Protein AF-A0A967P8Y3-F1 (afdb_monomer_lite)

Secondary structure (DSSP, 8-state):
----HHHHHHHHHHHHHHHHHTHHHHHHHHHTT--GGGEEEEEEETTEEEEEE---THHHHHHHHHHHHHHHHH--------PPPEEEEEEEEE--TT--TT--B-HHHHSS-B-HHHHHHHHHHHHHHHHHHHTTEEEEEEEE---GGG-

pLDDT: mean 82.55, std 10.37, range [47.59, 96.75]

Foldseek 3Di:
DDDPPVNVVVVVVVVVVVCVVCVVVVVVCVVVVHDSVQFPDWDDDPNDIDTDGHDDPVVVVVVVVVVVVVVVVVDDDDPDDDQAQAPDEDEAEAEDPPLQLCDFDDCVVVVDTDHNVNSVVVSVVVVVVVVVVCRSYHYPYYHYDDDPSVD

Radius of gyration: 37.19 Å; chains: 1; bounding box: 69×42×89 Å

Structure (mmCIF, N/CA/C/O backbone):
data_AF-A0A967P8Y3-F1
#
_entry.id   AF-A0A967P8Y3-F1
#
loop_
_atom_site.group_PDB
_atom_site.id
_atom_site.type_symbol
_atom_site.label_atom_id
_atom_site.label_alt_id
_atom_site.label_comp_id
_atom_site.label_asym_id
_atom_site.label_entity_id
_atom_site.label_seq_id
_atom_site.pdbx_PDB_ins_code
_atom_site.Cartn_x
_atom_site.Cartn_y
_atom_site.Cartn_z
_atom_site.occupancy
_atom_site.B_iso_or_equiv
_atom_site.auth_seq_id
_atom_site.auth_comp_id
_atom_site.auth_asym_id
_atom_site.auth_atom_id
_atom_site.pdbx_PDB_model_num
ATOM 1 N N . ALA A 1 1 ? 20.455 32.885 -49.030 1.00 47.59 1 ALA A N 1
ATOM 2 C CA . ALA A 1 1 ? 21.705 33.034 -49.801 1.00 47.59 1 ALA A CA 1
ATOM 3 C C . ALA A 1 1 ? 21.558 32.221 -51.079 1.00 47.59 1 ALA A C 1
ATOM 5 O O . ALA A 1 1 ? 21.309 31.028 -50.983 1.00 47.59 1 ALA A O 1
ATOM 6 N N . TYR A 1 2 ? 21.589 32.858 -52.250 1.00 54.66 2 TYR A N 1
ATOM 7 C CA . TYR A 1 2 ? 21.385 32.168 -53.525 1.00 54.66 2 TYR A CA 1
ATOM 8 C C . TYR A 1 2 ? 22.665 31.423 -53.912 1.00 54.66 2 TYR A C 1
ATOM 10 O O . TYR A 1 2 ? 23.667 32.046 -54.265 1.00 54.66 2 TYR A O 1
ATOM 18 N N . THR A 1 3 ? 22.645 30.095 -53.816 1.00 55.28 3 THR A N 1
ATOM 19 C CA . THR A 1 3 ? 23.695 29.221 -54.347 1.00 55.28 3 THR A CA 1
ATOM 20 C C . THR A 1 3 ? 23.781 29.469 -55.850 1.00 55.28 3 THR A C 1
ATOM 22 O O . THR A 1 3 ? 22.803 29.295 -56.576 1.00 55.28 3 THR A O 1
ATOM 25 N N . THR A 1 4 ? 24.923 29.955 -56.331 1.00 74.25 4 THR A N 1
ATOM 26 C CA . THR A 1 4 ? 25.078 30.333 -57.742 1.00 74.25 4 THR A CA 1
ATOM 27 C C . THR A 1 4 ? 24.954 29.071 -58.600 1.00 74.25 4 THR A C 1
ATOM 29 O O . THR A 1 4 ? 25.494 28.030 -58.233 1.00 74.25 4 THR A O 1
ATOM 32 N N . THR A 1 5 ? 24.304 29.129 -59.764 1.00 72.75 5 THR A N 1
ATOM 33 C CA . THR A 1 5 ? 24.154 27.990 -60.703 1.00 72.75 5 THR A CA 1
ATOM 34 C C . THR A 1 5 ? 25.470 27.255 -60.986 1.00 72.75 5 THR A C 1
ATOM 36 O O . THR A 1 5 ? 25.491 26.039 -61.164 1.00 72.75 5 THR A O 1
ATOM 39 N N . ARG A 1 6 ? 26.599 27.972 -60.943 1.00 73.62 6 ARG A N 1
ATOM 40 C CA . ARG A 1 6 ? 27.953 27.412 -61.056 1.00 73.62 6 ARG A CA 1
ATOM 41 C C . ARG A 1 6 ? 28.338 26.480 -59.896 1.00 73.62 6 ARG A C 1
ATOM 43 O O . ARG A 1 6 ? 29.013 25.482 -60.135 1.00 73.62 6 ARG A O 1
ATOM 50 N N . GLN A 1 7 ? 27.919 26.775 -58.666 1.00 73.94 7 GLN A N 1
ATOM 51 C CA . GLN A 1 7 ? 28.158 25.920 -57.496 1.00 73.94 7 GLN A CA 1
ATOM 52 C C . GLN A 1 7 ? 27.359 24.619 -57.606 1.00 73.94 7 GLN A C 1
ATOM 54 O O . GLN A 1 7 ? 27.945 23.551 -57.469 1.00 73.94 7 GLN A O 1
ATOM 59 N N . LEU A 1 8 ? 26.074 24.698 -57.975 1.00 78.44 8 LEU A N 1
ATOM 60 C CA . LEU A 1 8 ? 25.227 23.518 -58.200 1.00 78.44 8 LEU A CA 1
ATOM 61 C C . LEU A 1 8 ? 25.796 22.604 -59.295 1.00 78.44 8 LEU A C 1
ATOM 63 O O . LEU A 1 8 ? 25.935 21.402 -59.088 1.00 78.44 8 LEU A O 1
ATOM 67 N N . LEU A 1 9 ? 26.219 23.177 -60.426 1.00 75.62 9 LEU A N 1
ATOM 68 C CA . LEU A 1 9 ? 26.850 22.422 -61.515 1.00 75.62 9 LEU A CA 1
ATOM 69 C C . LEU A 1 9 ? 28.184 21.780 -61.108 1.00 75.62 9 LEU A C 1
ATOM 71 O O . LEU A 1 9 ? 28.527 20.710 -61.605 1.00 75.62 9 LEU A O 1
ATOM 75 N N . THR A 1 10 ? 28.948 22.419 -60.217 1.00 74.94 10 THR A N 1
ATOM 76 C CA . THR A 1 10 ? 30.226 21.875 -59.732 1.00 74.94 10 THR A CA 1
ATOM 77 C C . THR A 1 10 ? 29.999 20.696 -58.788 1.00 74.94 10 THR A C 1
ATOM 79 O O . THR A 1 10 ? 30.683 19.682 -58.913 1.00 74.94 10 THR A O 1
ATOM 82 N N . THR A 1 11 ? 29.020 20.800 -57.886 1.00 74.38 11 THR A N 1
ATOM 83 C CA . THR A 1 11 ? 28.601 19.699 -57.007 1.00 74.38 11 THR A CA 1
ATOM 84 C C . THR A 1 11 ? 28.092 18.515 -57.825 1.00 74.38 11 THR A C 1
ATOM 86 O O . THR A 1 11 ? 28.601 17.411 -57.668 1.00 74.38 11 THR A O 1
ATOM 89 N N . TYR A 1 12 ? 27.203 18.763 -58.790 1.00 75.00 12 TYR A N 1
ATOM 90 C CA . TYR A 1 12 ? 26.644 17.720 -59.651 1.00 75.00 12 TYR A CA 1
ATOM 91 C C . TYR A 1 12 ? 27.711 17.010 -60.501 1.00 75.00 12 TYR A C 1
ATOM 93 O O . TYR A 1 12 ? 27.701 15.789 -60.641 1.00 75.00 12 TYR A O 1
ATOM 101 N N . LYS A 1 13 ? 28.700 17.751 -61.026 1.00 72.31 13 LYS A N 1
ATOM 102 C CA . LYS A 1 13 ? 29.850 17.144 -61.718 1.00 72.31 13 LYS A CA 1
ATOM 103 C C . LYS A 1 13 ? 30.690 16.265 -60.792 1.00 72.31 13 LYS A C 1
ATOM 105 O O . LYS A 1 13 ? 31.086 15.184 -61.206 1.00 72.31 13 LYS A O 1
ATOM 110 N N . LYS A 1 14 ? 30.955 16.697 -59.554 1.00 71.50 14 LYS A N 1
ATOM 111 C CA . LYS A 1 14 ? 31.686 15.876 -58.573 1.00 71.50 14 LYS A CA 1
ATOM 112 C C . LYS A 1 14 ? 30.929 14.601 -58.208 1.00 71.50 14 LYS A C 1
ATOM 114 O O . LYS A 1 14 ? 31.554 13.556 -58.082 1.00 71.50 14 LYS A O 1
ATOM 119 N N . GLU A 1 15 ? 29.611 14.674 -58.056 1.00 69.62 15 GLU A N 1
ATOM 120 C CA . GLU A 1 15 ? 28.763 13.505 -57.795 1.00 69.62 15 GLU A CA 1
ATOM 121 C C . GLU A 1 15 ? 28.773 12.521 -58.970 1.00 69.62 15 GLU A C 1
ATOM 123 O O . GLU A 1 15 ? 28.941 11.322 -58.759 1.00 69.62 15 GLU A O 1
ATOM 128 N N . LEU A 1 16 ? 28.683 13.021 -60.207 1.00 66.44 16 LEU A N 1
ATOM 129 C CA . LEU A 1 16 ? 28.772 12.200 -61.418 1.00 66.44 16 LEU A CA 1
ATOM 130 C C . LEU A 1 16 ? 30.136 11.522 -61.580 1.00 66.44 16 LEU A C 1
ATOM 132 O O . LEU A 1 16 ? 30.190 10.347 -61.936 1.00 66.44 16 LEU A O 1
ATOM 136 N N . GLU A 1 17 ? 31.235 12.234 -61.329 1.00 62.28 17 GLU A N 1
ATOM 137 C CA . GLU A 1 17 ? 32.576 11.645 -61.413 1.00 62.28 17 GLU A CA 1
ATOM 138 C C . GLU A 1 17 ? 32.804 10.618 -60.293 1.00 62.28 17 GLU A C 1
ATOM 140 O O . GLU A 1 17 ? 33.275 9.517 -60.566 1.00 62.28 17 GLU A O 1
ATOM 145 N N . ARG A 1 18 ? 32.324 10.884 -59.070 1.00 60.28 18 ARG A N 1
ATOM 146 C CA . ARG A 1 18 ? 32.344 9.911 -57.964 1.00 60.28 18 ARG A CA 1
ATOM 147 C C . ARG A 1 18 ? 31.521 8.652 -58.272 1.00 60.28 18 ARG A C 1
ATOM 149 O O . ARG A 1 18 ? 31.925 7.551 -57.906 1.00 60.28 18 ARG A O 1
ATOM 156 N N . ALA A 1 19 ? 30.388 8.795 -58.962 1.00 61.25 19 ALA A N 1
ATOM 157 C CA . ALA A 1 19 ? 29.564 7.669 -59.400 1.00 61.25 19 ALA A CA 1
ATOM 158 C C . ALA A 1 19 ? 30.248 6.818 -60.488 1.00 61.25 19 ALA A C 1
ATOM 160 O O . ALA A 1 19 ? 30.065 5.601 -60.518 1.00 61.25 19 ALA A O 1
ATOM 161 N N . LYS A 1 20 ? 31.058 7.433 -61.362 1.00 60.25 20 LYS A N 1
ATOM 162 C CA . LYS A 1 20 ? 31.830 6.727 -62.398 1.00 60.25 20 LYS A CA 1
ATOM 163 C C . LYS A 1 20 ? 33.067 6.024 -61.833 1.00 60.25 20 LYS A C 1
ATOM 165 O O . LYS A 1 20 ? 33.313 4.872 -62.185 1.00 60.25 20 LYS A O 1
ATOM 170 N N . GLU A 1 21 ? 33.812 6.682 -60.942 1.00 60.28 21 GLU A N 1
ATOM 171 C CA . GLU A 1 21 ? 35.041 6.148 -60.328 1.00 60.28 21 GLU A CA 1
ATOM 172 C C . GLU A 1 21 ? 34.787 4.957 -59.388 1.00 60.28 21 GLU A C 1
ATOM 174 O O . GLU A 1 21 ? 35.694 4.168 -59.120 1.00 60.28 21 GLU A O 1
ATOM 179 N N . HIS A 1 22 ? 33.557 4.791 -58.894 1.00 69.75 22 HIS A N 1
ATOM 180 C CA . HIS A 1 22 ? 33.196 3.749 -57.925 1.00 69.75 22 HIS A CA 1
ATOM 181 C C . HIS A 1 22 ? 32.093 2.804 -58.422 1.00 69.75 22 HIS A C 1
ATOM 183 O O . HIS A 1 22 ? 31.409 2.168 -57.623 1.00 69.75 22 HIS A O 1
ATOM 189 N N . SER A 1 23 ? 31.937 2.666 -59.741 1.00 73.62 23 SER A N 1
ATOM 190 C CA . SER A 1 23 ? 30.969 1.743 -60.358 1.00 73.62 23 SER A CA 1
ATOM 191 C C . SER A 1 23 ? 31.080 0.305 -59.824 1.00 73.62 23 SER A C 1
ATOM 193 O O . SER A 1 23 ? 30.069 -0.288 -59.458 1.00 73.62 23 SER A O 1
ATOM 195 N N . ALA A 1 24 ? 32.305 -0.204 -59.667 1.00 77.94 24 ALA A N 1
ATOM 196 C CA . ALA A 1 24 ? 32.571 -1.534 -59.112 1.00 77.94 24 ALA A CA 1
ATOM 197 C C . ALA A 1 24 ? 32.156 -1.685 -57.632 1.00 77.94 24 ALA A C 1
ATOM 199 O O . ALA A 1 24 ? 31.750 -2.766 -57.213 1.00 77.94 24 ALA A O 1
ATOM 200 N N . LEU A 1 25 ? 32.214 -0.607 -56.838 1.00 80.88 25 LEU A N 1
ATOM 201 C CA . LEU A 1 25 ? 31.722 -0.614 -55.456 1.00 80.88 25 LEU A CA 1
ATOM 202 C C . LEU A 1 25 ? 30.191 -0.666 -55.427 1.00 80.88 25 LEU A C 1
ATOM 204 O O . LEU A 1 25 ? 29.625 -1.399 -54.624 1.00 80.88 25 LEU A O 1
ATOM 208 N N . ASN A 1 26 ? 29.524 0.089 -56.303 1.00 80.81 26 ASN A N 1
ATOM 209 C CA . ASN A 1 26 ? 28.062 0.104 -56.380 1.00 80.81 26 ASN A CA 1
ATOM 210 C C . ASN A 1 26 ? 27.503 -1.272 -56.749 1.00 80.81 26 ASN A C 1
ATOM 212 O O . ASN A 1 26 ? 26.522 -1.712 -56.156 1.00 80.81 26 ASN A O 1
ATOM 216 N N . GLU A 1 27 ? 28.138 -1.948 -57.707 1.00 83.06 27 GLU A N 1
ATOM 217 C CA . GLU A 1 27 ? 27.776 -3.307 -58.114 1.00 83.06 27 GLU A CA 1
ATOM 218 C C . GLU A 1 27 ? 27.983 -4.298 -56.962 1.00 83.06 27 GLU A C 1
ATOM 220 O O . GLU A 1 27 ? 27.049 -4.997 -56.580 1.00 83.06 27 GLU A O 1
ATOM 225 N N . TYR A 1 28 ? 29.146 -4.251 -56.303 1.00 82.88 28 TYR A N 1
ATOM 226 C CA . TYR A 1 28 ? 29.429 -5.088 -55.136 1.00 82.88 28 TYR A CA 1
ATOM 227 C C . TYR A 1 28 ? 28.424 -4.882 -53.992 1.00 82.88 28 TYR A C 1
ATOM 229 O O . TYR A 1 28 ? 27.930 -5.846 -53.408 1.00 82.88 28 TYR A O 1
ATOM 237 N N . CYS A 1 29 ? 28.111 -3.629 -53.661 1.00 84.44 29 CYS A N 1
ATOM 238 C CA . CYS A 1 29 ? 27.140 -3.298 -52.624 1.00 84.44 29 CYS A CA 1
ATOM 239 C C . CYS A 1 29 ? 25.737 -3.797 -52.990 1.00 84.44 29 CYS A C 1
ATOM 241 O O . CYS A 1 29 ? 25.062 -4.381 -52.147 1.00 84.44 29 CYS A O 1
ATOM 243 N N . LYS A 1 30 ? 25.328 -3.652 -54.256 1.00 83.88 30 LYS A N 1
ATOM 244 C CA . LYS A 1 30 ? 24.039 -4.145 -54.750 1.00 83.88 30 LYS A CA 1
ATOM 245 C C . LYS A 1 30 ? 23.933 -5.669 -54.665 1.00 83.88 30 LYS A C 1
ATOM 247 O O . LYS A 1 30 ? 22.927 -6.168 -54.170 1.00 83.88 30 LYS A O 1
ATOM 252 N N . ASP A 1 31 ? 24.970 -6.388 -55.085 1.00 86.06 31 ASP A N 1
ATOM 253 C CA . ASP A 1 31 ? 24.997 -7.856 -55.075 1.00 86.06 31 ASP A CA 1
ATOM 254 C C . ASP A 1 31 ? 24.965 -8.441 -53.655 1.00 86.06 31 ASP A C 1
ATOM 256 O O . ASP A 1 31 ? 24.485 -9.554 -53.450 1.00 86.06 31 ASP A O 1
ATOM 260 N N . ASN A 1 32 ? 25.439 -7.680 -52.663 1.00 83.12 32 ASN A N 1
ATOM 261 C CA . ASN A 1 32 ? 25.490 -8.091 -51.258 1.00 83.12 32 ASN A CA 1
ATOM 262 C C . ASN A 1 32 ? 24.405 -7.431 -50.383 1.00 83.12 32 ASN A C 1
ATOM 264 O O . ASN A 1 32 ? 24.437 -7.587 -49.164 1.00 83.12 32 ASN A O 1
ATOM 268 N N . GLY A 1 33 ? 23.458 -6.691 -50.973 1.00 80.00 33 GLY A N 1
ATOM 269 C CA . GLY A 1 33 ? 22.365 -6.038 -50.238 1.00 80.00 33 GLY A CA 1
ATOM 270 C C . GLY A 1 33 ? 22.809 -4.916 -49.291 1.00 80.00 33 GLY A C 1
ATOM 271 O O . GLY A 1 33 ? 22.120 -4.623 -48.319 1.00 80.00 33 GLY A O 1
ATOM 272 N N . ILE A 1 34 ? 23.961 -4.295 -49.551 1.00 81.38 34 ILE A N 1
ATOM 273 C CA . ILE A 1 34 ? 24.518 -3.203 -48.750 1.00 81.38 34 ILE A CA 1
ATOM 274 C C . ILE A 1 34 ? 24.080 -1.865 -49.368 1.00 81.38 34 ILE A C 1
ATOM 276 O O . ILE A 1 34 ? 24.411 -1.598 -50.525 1.00 81.38 34 ILE A O 1
ATOM 280 N N . PRO A 1 35 ? 23.395 -0.979 -48.626 1.00 79.44 35 PRO A N 1
ATOM 281 C CA . PRO A 1 35 ? 23.124 0.378 -49.093 1.00 79.44 35 PRO A CA 1
ATOM 282 C C . PRO A 1 35 ? 24.445 1.138 -49.271 1.00 79.44 35 PRO A C 1
ATOM 284 O O . PRO A 1 35 ? 25.212 1.279 -48.316 1.00 79.44 35 PRO A O 1
ATOM 287 N N . VAL A 1 36 ? 24.753 1.627 -50.474 1.00 77.56 36 VAL A N 1
ATOM 288 C CA . VAL A 1 36 ? 26.044 2.284 -50.777 1.00 77.56 36 VAL A CA 1
ATOM 289 C C . VAL A 1 36 ? 26.268 3.511 -49.885 1.00 77.56 36 VAL A C 1
ATOM 291 O O . VAL A 1 36 ? 27.386 3.790 -49.459 1.00 77.56 36 VAL A O 1
ATOM 294 N N . GLU A 1 37 ? 25.196 4.217 -49.549 1.00 74.62 37 GLU A N 1
ATOM 295 C CA . GLU A 1 37 ? 25.154 5.364 -48.646 1.00 74.62 37 GLU A CA 1
ATOM 296 C C . GLU A 1 37 ? 25.569 5.038 -47.203 1.00 74.62 37 GLU A C 1
ATOM 298 O O . GLU A 1 37 ? 26.048 5.918 -46.490 1.00 74.62 37 GLU A O 1
ATOM 303 N N . SER A 1 38 ? 25.436 3.776 -46.784 1.00 73.94 38 SER A N 1
ATOM 304 C CA . SER A 1 38 ? 25.832 3.300 -45.452 1.00 73.94 38 SER A CA 1
ATOM 305 C C . SER A 1 38 ? 27.317 2.919 -45.373 1.00 73.94 38 SER A C 1
ATOM 307 O O . SER A 1 38 ? 27.851 2.653 -44.292 1.00 73.94 38 SER A O 1
ATOM 309 N N . VAL A 1 39 ? 28.026 2.926 -46.507 1.00 81.44 39 VAL A N 1
ATOM 310 C CA . VAL A 1 39 ? 29.455 2.620 -46.572 1.00 81.44 39 VAL A CA 1
ATOM 311 C C . VAL A 1 39 ? 30.260 3.811 -46.067 1.00 81.44 39 VAL A C 1
ATOM 313 O O . VAL A 1 39 ? 30.427 4.819 -46.751 1.00 81.44 39 VAL A O 1
ATOM 316 N N . GLY A 1 40 ? 30.810 3.677 -44.861 1.00 76.88 40 GLY A N 1
ATOM 317 C CA . GLY A 1 40 ? 31.692 4.691 -44.292 1.00 76.88 40 GLY A CA 1
ATOM 318 C C . GLY A 1 40 ? 33.061 4.690 -44.966 1.00 76.88 40 GLY A C 1
ATOM 3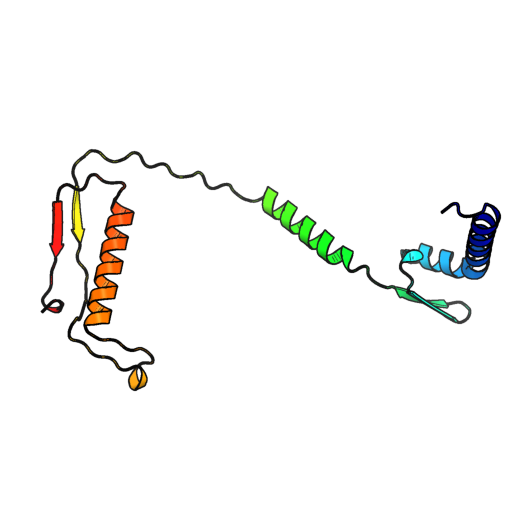19 O O . GLY A 1 40 ? 33.547 5.739 -45.371 1.00 76.88 40 GLY A O 1
ATOM 320 N N . ASN A 1 41 ? 33.671 3.508 -45.086 1.00 81.44 41 ASN A N 1
ATOM 321 C CA . ASN A 1 41 ? 34.980 3.297 -45.708 1.00 81.44 41 ASN A CA 1
ATOM 322 C C . ASN A 1 41 ? 34.991 1.952 -46.447 1.00 81.44 41 ASN A C 1
ATOM 324 O O . ASN A 1 41 ? 34.292 1.021 -46.045 1.00 81.44 41 ASN A O 1
ATOM 328 N N . TYR A 1 42 ? 35.821 1.818 -47.484 1.00 81.25 42 TYR A N 1
ATOM 329 C CA . TYR A 1 42 ? 36.013 0.548 -48.185 1.00 81.25 42 TYR A CA 1
ATOM 330 C C . TYR A 1 42 ? 37.459 0.375 -48.665 1.00 81.25 42 TYR A C 1
ATOM 332 O O . TYR A 1 42 ? 38.175 1.345 -48.911 1.00 81.25 42 TYR A O 1
ATOM 340 N N . TRP A 1 43 ? 37.874 -0.880 -48.825 1.00 83.38 43 TRP A N 1
ATOM 341 C CA . TRP A 1 43 ? 39.149 -1.271 -49.415 1.00 83.38 43 TRP A CA 1
ATOM 342 C C . TRP A 1 43 ? 38.902 -2.132 -50.646 1.00 83.38 43 TRP A C 1
ATOM 344 O O . TRP A 1 43 ? 38.191 -3.135 -50.579 1.00 83.38 43 TRP A O 1
ATOM 354 N N . HIS A 1 44 ? 39.541 -1.770 -51.756 1.00 80.12 44 HIS A N 1
ATOM 355 C CA . HIS A 1 44 ? 39.491 -2.530 -52.998 1.00 80.12 44 HIS A CA 1
ATOM 356 C C . HIS A 1 44 ? 40.788 -3.327 -53.182 1.00 80.12 44 HIS A C 1
ATOM 358 O O . HIS A 1 44 ? 41.860 -2.750 -53.370 1.00 80.12 44 HIS A O 1
ATOM 364 N N . LYS A 1 45 ? 40.701 -4.661 -53.114 1.00 71.06 45 LYS A N 1
ATOM 365 C CA . LYS A 1 45 ? 41.821 -5.581 -53.363 1.00 71.06 45 LYS A CA 1
ATOM 366 C C . LYS A 1 45 ? 41.509 -6.434 -54.593 1.00 71.06 45 LYS A C 1
ATOM 368 O O . LYS A 1 45 ? 41.058 -7.572 -54.484 1.00 71.06 45 LYS A O 1
ATOM 373 N N . GLY A 1 46 ? 41.756 -5.877 -55.778 1.00 71.81 46 GLY A N 1
ATOM 374 C CA . GLY A 1 46 ? 41.648 -6.595 -57.052 1.00 71.81 46 GLY A CA 1
ATOM 375 C C . GLY A 1 46 ? 40.218 -7.019 -57.398 1.00 71.81 46 GLY A C 1
ATOM 376 O O . GLY A 1 46 ? 39.493 -6.249 -58.002 1.00 71.81 46 GLY A O 1
ATOM 377 N N . LYS A 1 47 ? 39.828 -8.257 -57.067 1.00 69.62 47 LYS A N 1
ATOM 378 C CA . LYS A 1 47 ? 38.491 -8.819 -57.363 1.00 69.62 47 LYS A CA 1
ATOM 379 C C . LYS A 1 47 ? 37.513 -8.753 -56.186 1.00 69.62 47 LYS A C 1
ATOM 381 O O . LYS A 1 47 ? 36.367 -9.162 -56.331 1.00 69.62 47 LYS A O 1
ATOM 386 N N . HIS A 1 48 ? 37.966 -8.294 -55.021 1.00 72.38 48 HIS A N 1
ATOM 387 C CA . HIS A 1 48 ? 37.176 -8.314 -53.795 1.00 72.38 48 HIS A CA 1
ATOM 388 C C . HIS A 1 48 ? 37.174 -6.943 -53.123 1.00 72.38 48 HIS A C 1
ATOM 390 O O . HIS A 1 48 ? 38.209 -6.271 -53.027 1.00 72.38 48 HIS A O 1
ATOM 396 N N . PHE A 1 49 ? 36.005 -6.563 -52.617 1.00 80.62 49 PHE A N 1
ATOM 397 C CA . PHE A 1 49 ? 35.828 -5.403 -51.759 1.00 80.62 49 PHE A CA 1
ATOM 398 C C . PHE A 1 49 ? 35.725 -5.852 -50.303 1.00 80.62 49 PHE A C 1
ATOM 400 O O . PHE A 1 49 ? 35.083 -6.849 -49.989 1.00 80.62 49 PHE A O 1
ATOM 407 N N . SER A 1 50 ? 36.354 -5.098 -49.407 1.00 81.88 50 SER A N 1
ATOM 408 C CA . SER A 1 50 ? 36.045 -5.134 -47.979 1.00 81.88 50 SER A CA 1
ATOM 409 C C . SER A 1 50 ? 35.409 -3.803 -47.615 1.00 81.88 50 SER A C 1
ATOM 411 O O . SER A 1 50 ? 35.989 -2.749 -47.884 1.00 81.88 50 SER A O 1
ATOM 413 N N . VAL A 1 51 ? 34.199 -3.845 -47.067 1.00 84.81 51 VAL A N 1
ATOM 414 C CA . VAL A 1 51 ? 33.341 -2.673 -46.896 1.00 84.81 51 VAL A CA 1
ATOM 415 C C . VAL A 1 51 ? 32.994 -2.532 -45.420 1.00 84.81 51 VAL A C 1
ATOM 417 O O . VAL A 1 51 ? 32.478 -3.464 -44.810 1.00 84.81 51 VAL A O 1
ATOM 420 N N . HIS A 1 52 ? 33.282 -1.367 -44.843 1.00 82.75 52 HIS A N 1
ATOM 421 C CA . HIS A 1 52 ? 32.863 -1.022 -43.491 1.00 82.75 52 HIS A CA 1
ATOM 422 C C . HIS A 1 52 ? 31.564 -0.219 -43.554 1.00 82.75 52 HIS A C 1
ATOM 424 O O . HIS A 1 52 ? 31.554 0.960 -43.932 1.00 82.75 52 HIS A O 1
ATOM 430 N N . VAL A 1 53 ? 30.476 -0.877 -43.169 1.00 78.69 53 VAL A N 1
ATOM 431 C CA . VAL A 1 53 ? 29.132 -0.306 -43.121 1.00 78.69 53 VAL A CA 1
ATOM 432 C C . VAL A 1 53 ? 28.916 0.338 -41.758 1.00 78.69 53 VAL A C 1
ATOM 434 O O . VAL A 1 53 ? 29.065 -0.314 -40.727 1.00 78.69 53 VAL A O 1
ATOM 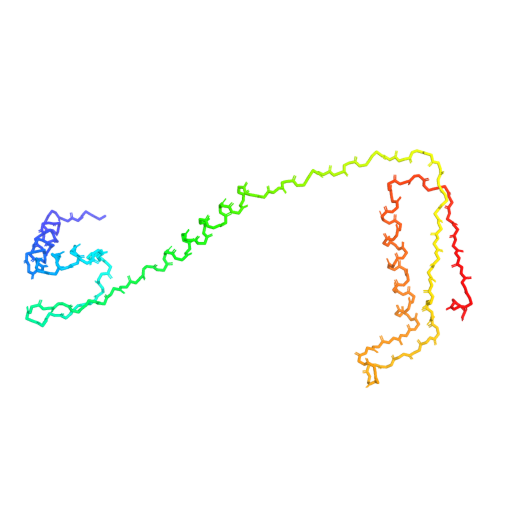437 N N . LYS A 1 54 ? 28.579 1.628 -41.741 1.00 72.75 54 LYS A N 1
ATOM 438 C CA . LYS A 1 54 ? 28.101 2.285 -40.526 1.00 72.75 54 LYS A CA 1
ATOM 439 C C . LYS A 1 54 ? 26.621 1.956 -40.378 1.00 72.75 54 LYS A C 1
ATOM 441 O O . LYS A 1 54 ? 25.824 2.345 -41.225 1.00 72.75 54 LYS A O 1
ATOM 446 N N . GLN A 1 55 ? 26.268 1.235 -39.319 1.00 64.38 55 GLN A N 1
ATOM 447 C CA . GLN A 1 55 ? 24.868 1.076 -38.938 1.00 64.38 55 GLN A CA 1
ATOM 448 C C . GLN A 1 55 ? 24.321 2.438 -38.499 1.00 64.38 55 GLN A C 1
ATOM 450 O O . GLN A 1 55 ? 24.987 3.170 -37.764 1.00 64.38 55 GLN A O 1
ATOM 455 N N . ASN A 1 56 ? 23.134 2.794 -38.986 1.00 62.12 56 ASN A N 1
ATOM 456 C CA . ASN A 1 56 ? 22.444 3.993 -38.534 1.00 62.12 56 ASN A CA 1
ATOM 457 C C . ASN A 1 56 ? 21.868 3.709 -37.141 1.00 62.12 56 ASN A C 1
ATOM 459 O O . ASN A 1 56 ? 21.095 2.771 -36.985 1.00 62.12 56 ASN A O 1
ATOM 463 N N . GLU A 1 57 ? 22.202 4.526 -36.139 1.00 60.06 57 GLU A N 1
ATOM 464 C CA . GLU A 1 57 ? 21.643 4.418 -34.775 1.00 60.06 57 GLU A CA 1
ATOM 465 C C . GLU A 1 57 ? 20.101 4.464 -34.759 1.00 60.06 57 GLU A C 1
ATOM 467 O O . GLU A 1 57 ? 19.470 3.902 -33.866 1.00 60.06 57 GLU A O 1
ATOM 472 N N . ASN A 1 58 ? 19.499 5.054 -35.798 1.00 60.84 58 ASN A N 1
ATOM 473 C CA . ASN A 1 58 ? 18.052 5.132 -36.010 1.00 60.84 58 ASN A CA 1
ATOM 474 C C . ASN A 1 58 ? 17.351 3.758 -36.072 1.00 60.84 58 ASN A C 1
ATOM 476 O O . ASN A 1 58 ? 16.163 3.683 -35.778 1.00 60.84 58 ASN A O 1
ATOM 480 N N . ASP A 1 59 ? 18.069 2.682 -36.413 1.00 69.94 59 ASP A N 1
ATOM 481 C CA . ASP A 1 59 ? 17.494 1.342 -36.616 1.00 69.94 59 ASP A CA 1
ATOM 482 C C . ASP A 1 59 ? 17.014 0.707 -35.291 1.00 69.94 59 ASP A C 1
ATOM 484 O O . ASP A 1 59 ? 15.986 0.036 -35.225 1.00 69.94 59 ASP A O 1
ATOM 488 N N . ILE A 1 60 ? 17.707 0.993 -34.181 1.00 76.69 60 ILE 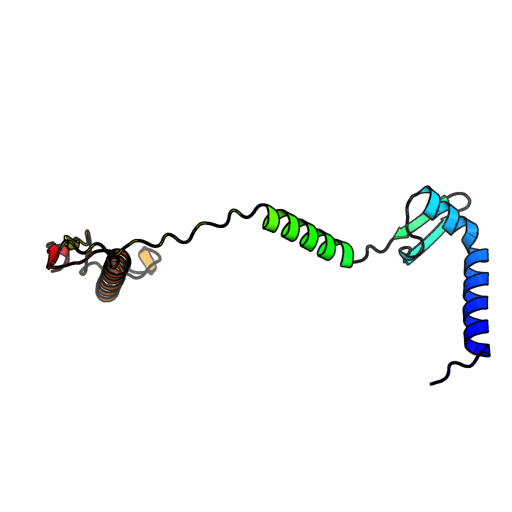A N 1
ATOM 489 C CA . ILE A 1 60 ? 17.331 0.472 -32.855 1.00 76.69 60 ILE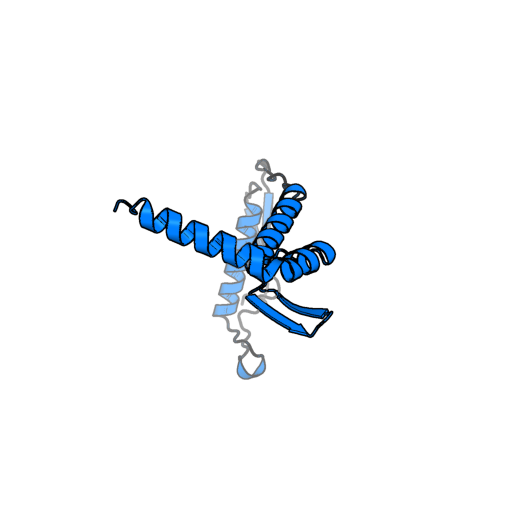 A CA 1
ATOM 490 C C . ILE A 1 60 ? 16.096 1.196 -32.313 1.00 76.69 60 ILE A C 1
ATOM 492 O O . ILE A 1 60 ? 15.225 0.570 -31.708 1.00 76.69 60 ILE A O 1
ATOM 496 N N . GLU A 1 61 ? 16.009 2.512 -32.516 1.00 82.38 61 GLU A N 1
ATOM 497 C CA . GLU A 1 61 ? 14.860 3.293 -32.055 1.00 82.38 61 GLU A CA 1
ATOM 498 C C . GLU A 1 61 ? 13.597 2.939 -32.849 1.00 82.38 61 GLU A C 1
ATOM 500 O O . GLU A 1 61 ? 12.515 2.809 -32.274 1.00 82.38 61 GLU A O 1
ATOM 505 N N . GLU A 1 62 ? 13.732 2.727 -34.157 1.00 84.62 62 GLU A N 1
ATOM 506 C CA . GLU A 1 62 ? 12.635 2.299 -35.021 1.00 84.62 62 GLU A CA 1
ATOM 507 C C . GLU A 1 62 ? 12.153 0.883 -34.668 1.00 84.62 62 GLU A C 1
ATOM 509 O O . GLU A 1 62 ? 10.948 0.663 -34.510 1.00 84.62 62 GLU A O 1
ATOM 514 N N . LEU A 1 63 ? 13.080 -0.044 -34.400 1.00 84.56 63 LEU A N 1
ATOM 515 C CA . LEU A 1 63 ? 12.756 -1.374 -33.884 1.00 84.56 63 LEU A CA 1
ATOM 516 C C . LEU A 1 63 ? 12.030 -1.295 -32.534 1.00 84.56 63 LEU A C 1
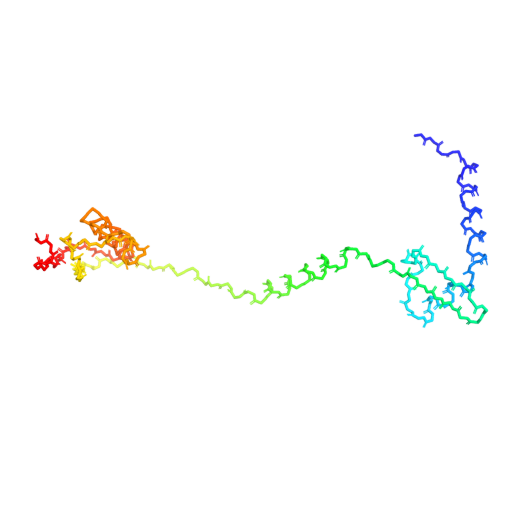ATOM 518 O O . LEU A 1 63 ? 10.979 -1.914 -32.365 1.00 84.56 63 LEU A O 1
ATOM 522 N N . ALA A 1 64 ? 12.536 -0.505 -31.584 1.00 87.00 64 ALA A N 1
ATOM 523 C CA . ALA A 1 64 ? 11.906 -0.340 -30.275 1.00 87.00 64 ALA A CA 1
ATOM 524 C C . ALA A 1 64 ? 10.479 0.219 -30.395 1.00 87.00 64 ALA A C 1
ATOM 526 O O . ALA A 1 64 ? 9.567 -0.273 -29.729 1.00 87.00 64 ALA A O 1
ATOM 527 N N . ARG A 1 65 ? 10.259 1.198 -31.284 1.00 89.44 65 ARG A N 1
ATOM 528 C CA . ARG A 1 65 ? 8.919 1.733 -31.570 1.00 89.44 65 ARG A CA 1
ATOM 529 C C . ARG A 1 65 ? 7.994 0.674 -32.161 1.00 89.44 65 ARG A C 1
ATOM 531 O O . ARG A 1 65 ? 6.838 0.616 -31.755 1.00 89.44 65 ARG A O 1
ATOM 538 N N . SER A 1 66 ? 8.489 -0.166 -33.073 1.00 89.81 66 SER A N 1
ATOM 539 C CA . SER A 1 66 ? 7.680 -1.234 -33.675 1.00 89.81 66 SER A CA 1
ATOM 540 C C . SER A 1 66 ? 7.212 -2.263 -32.640 1.00 89.81 66 SER A C 1
ATOM 542 O O . SER A 1 66 ? 6.040 -2.626 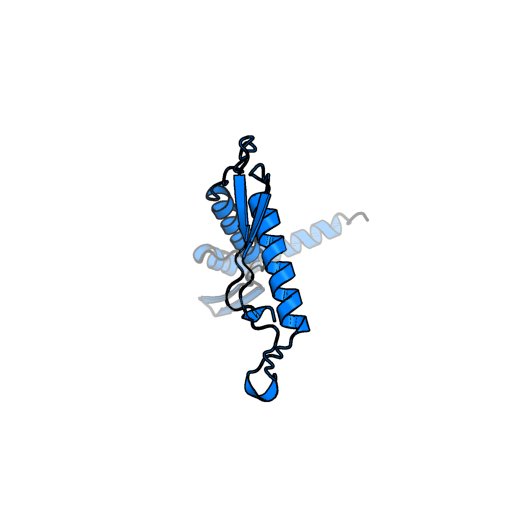-32.624 1.00 89.81 66 SER A O 1
ATOM 544 N N . VAL A 1 67 ? 8.088 -2.638 -31.701 1.00 88.25 67 VAL A N 1
ATOM 545 C CA . VAL A 1 67 ? 7.759 -3.574 -30.617 1.00 88.25 67 VAL A CA 1
ATOM 546 C C . VAL A 1 67 ? 6.751 -2.964 -29.642 1.00 88.25 67 VAL A C 1
ATOM 548 O O . VAL A 1 67 ? 5.818 -3.642 -29.221 1.00 88.25 67 VAL A O 1
ATOM 551 N N . ILE A 1 68 ? 6.903 -1.683 -29.284 1.00 88.81 68 ILE A N 1
ATOM 552 C CA . ILE A 1 68 ? 5.935 -0.988 -28.419 1.00 88.81 68 ILE A CA 1
ATOM 553 C C . ILE A 1 68 ? 4.557 -0.932 -29.088 1.00 88.81 68 ILE A C 1
ATOM 555 O O . ILE A 1 68 ? 3.559 -1.198 -28.425 1.00 88.81 68 ILE A O 1
ATOM 559 N N . ALA A 1 69 ? 4.500 -0.640 -30.390 1.00 89.19 69 ALA A N 1
ATOM 560 C CA . ALA A 1 69 ? 3.243 -0.594 -31.132 1.00 89.19 69 ALA A CA 1
ATOM 561 C C . ALA A 1 69 ? 2.529 -1.958 -31.152 1.00 89.19 69 ALA A C 1
ATOM 563 O O . ALA A 1 69 ? 1.322 -2.021 -30.931 1.00 89.19 69 ALA A O 1
ATOM 564 N N . GLU A 1 70 ? 3.271 -3.049 -31.350 1.00 88.19 70 GLU A N 1
ATOM 565 C CA . GLU A 1 70 ? 2.720 -4.410 -31.317 1.00 88.19 70 GLU A CA 1
ATOM 566 C C . GLU A 1 70 ? 2.219 -4.796 -29.915 1.00 88.19 70 GLU A C 1
ATOM 568 O O . GLU A 1 70 ? 1.158 -5.406 -29.763 1.00 88.19 70 GLU A O 1
ATOM 573 N N . LEU A 1 71 ? 2.949 -4.399 -28.867 1.00 87.38 71 LEU A N 1
ATOM 574 C CA . LEU A 1 71 ? 2.515 -4.617 -27.489 1.00 87.38 71 LEU A CA 1
ATOM 575 C C . LEU A 1 71 ? 1.231 -3.848 -27.178 1.00 87.38 71 LEU A C 1
ATOM 577 O O . LEU A 1 71 ? 0.333 -4.440 -26.582 1.00 87.38 71 LEU A O 1
ATOM 581 N N . ASP A 1 72 ? 1.123 -2.586 -27.604 1.00 84.44 72 ASP A N 1
ATOM 582 C CA . ASP A 1 72 ? -0.063 -1.743 -27.405 1.00 84.44 72 ASP A CA 1
ATOM 583 C C . ASP A 1 72 ? -1.321 -2.340 -28.056 1.00 84.44 72 ASP A C 1
ATOM 585 O O . ASP A 1 72 ? -2.399 -2.285 -27.458 1.00 84.44 72 ASP A O 1
ATOM 589 N N . GLU A 1 73 ? -1.199 -2.976 -29.226 1.00 82.56 73 GLU A N 1
ATOM 590 C CA . GLU A 1 73 ? -2.311 -3.697 -29.867 1.00 82.56 73 GLU A CA 1
ATOM 591 C C . GLU A 1 73 ? -2.789 -4.901 -29.043 1.00 82.56 73 GLU A C 1
ATOM 593 O O . GLU A 1 73 ? -3.978 -5.236 -29.050 1.00 82.56 73 GLU A O 1
ATOM 598 N N . TYR A 1 74 ? -1.881 -5.535 -28.299 1.00 81.31 74 TYR A N 1
ATOM 599 C CA . TYR A 1 74 ? -2.178 -6.693 -27.458 1.00 81.31 74 TYR A CA 1
ATOM 600 C C . TYR A 1 74 ? -2.559 -6.322 -26.012 1.00 81.31 74 TYR A C 1
ATOM 602 O O . TYR A 1 74 ? -2.930 -7.198 -25.221 1.00 81.31 74 TYR A O 1
ATOM 610 N N . VAL A 1 75 ? -2.500 -5.038 -25.626 1.00 82.88 75 VAL A N 1
ATOM 611 C CA . VAL A 1 75 ? -2.866 -4.610 -24.267 1.00 82.88 75 VAL A CA 1
ATOM 612 C C . VAL A 1 75 ? -4.363 -4.813 -24.039 1.00 82.88 75 VAL A C 1
ATOM 614 O O . VAL A 1 75 ? -5.220 -4.062 -24.507 1.00 82.88 75 VAL A O 1
ATOM 617 N N . VAL A 1 76 ? -4.686 -5.801 -23.206 1.00 82.06 76 VAL A N 1
ATOM 618 C CA . VAL A 1 76 ? -6.029 -5.971 -22.652 1.00 82.06 76 VAL A CA 1
ATOM 619 C C . VAL A 1 76 ? -6.335 -4.781 -21.743 1.00 82.06 76 VAL A C 1
ATOM 621 O O . VAL A 1 76 ? -5.773 -4.639 -20.656 1.00 82.06 76 VAL A O 1
ATOM 624 N N . GLN A 1 77 ? -7.258 -3.924 -22.176 1.00 80.56 77 GLN A N 1
ATOM 625 C CA . GLN A 1 77 ? -7.788 -2.852 -21.339 1.00 80.56 77 GLN A CA 1
ATOM 626 C C . GLN A 1 77 ? -8.627 -3.465 -20.214 1.00 80.56 77 GLN A C 1
ATOM 628 O O . GLN A 1 77 ? -9.731 -3.968 -20.441 1.00 80.56 77 GLN A O 1
ATOM 633 N N . TYR A 1 78 ? -8.113 -3.429 -18.985 1.00 80.75 78 TYR A N 1
ATOM 634 C CA . TYR A 1 78 ? -8.875 -3.884 -17.828 1.00 80.75 78 TYR A CA 1
ATOM 635 C C . TYR A 1 78 ? -10.043 -2.925 -17.577 1.00 80.75 78 TYR A C 1
ATOM 637 O O . TYR A 1 78 ? -9.820 -1.730 -17.355 1.00 80.75 78 TYR A O 1
ATOM 645 N N . PRO A 1 79 ? -11.296 -3.409 -17.574 1.00 84.31 79 PRO A N 1
ATOM 646 C CA . PRO A 1 79 ? -12.427 -2.548 -17.291 1.00 84.31 79 PRO A CA 1
ATOM 647 C C . PRO A 1 79 ? -12.302 -2.001 -15.871 1.00 84.31 79 PRO A C 1
ATOM 649 O O . PRO A 1 79 ? -12.071 -2.737 -14.908 1.00 84.31 79 PRO A O 1
ATOM 652 N N . HIS A 1 80 ? -12.493 -0.692 -15.725 1.00 81.75 80 HIS A N 1
ATOM 653 C CA . HIS A 1 80 ? -12.527 -0.077 -14.409 1.00 81.75 80 HIS A CA 1
ATOM 654 C C . HIS A 1 80 ? -13.740 -0.608 -13.629 1.00 81.75 80 HIS A C 1
ATOM 656 O O . HIS A 1 80 ? -14.891 -0.305 -13.957 1.00 81.75 80 HIS A O 1
ATOM 662 N N . ILE A 1 81 ? -13.491 -1.410 -12.589 1.00 80.56 81 ILE A N 1
ATOM 663 C CA . ILE A 1 81 ? -14.551 -2.022 -11.783 1.00 80.56 81 ILE A CA 1
ATOM 664 C C . ILE A 1 81 ? -15.201 -0.945 -10.909 1.00 80.56 81 ILE A C 1
ATOM 666 O O . ILE A 1 81 ? -14.739 -0.638 -9.809 1.00 80.56 81 ILE A O 1
ATOM 670 N N . ARG A 1 82 ? -16.321 -0.389 -11.379 1.00 77.81 82 ARG A N 1
ATOM 671 C CA . ARG A 1 82 ? -17.180 0.479 -10.567 1.00 77.81 82 ARG A CA 1
ATOM 672 C C . ARG A 1 82 ? -18.070 -0.376 -9.673 1.00 77.81 82 ARG A C 1
ATOM 674 O O . ARG A 1 82 ? -19.073 -0.926 -10.120 1.00 77.81 82 ARG A O 1
ATOM 681 N N . ARG A 1 83 ? -17.714 -0.476 -8.394 1.00 72.81 83 ARG A N 1
ATOM 682 C CA . ARG A 1 83 ? -18.578 -1.096 -7.383 1.00 72.81 83 ARG A CA 1
ATOM 683 C C . ARG A 1 83 ? -19.679 -0.111 -6.996 1.00 72.81 83 ARG A C 1
ATOM 685 O O . ARG A 1 83 ? -19.394 1.050 -6.708 1.00 72.81 83 ARG A O 1
ATOM 692 N N . LYS A 1 84 ? -20.937 -0.560 -6.992 1.00 79.62 84 LYS A N 1
ATOM 693 C CA . LYS A 1 84 ? -22.025 0.221 -6.388 1.00 79.62 84 LYS A CA 1
ATOM 694 C C . LYS A 1 84 ? -21.800 0.244 -4.871 1.00 79.62 84 LYS A C 1
ATOM 696 O O . LYS A 1 84 ? -21.503 -0.817 -4.323 1.00 79.62 84 LYS A O 1
ATOM 701 N N . PRO A 1 85 ? -21.930 1.400 -4.201 1.00 77.12 85 PRO A N 1
ATOM 702 C CA . PRO A 1 85 ? -21.822 1.448 -2.751 1.00 77.12 85 PRO A CA 1
ATOM 703 C C . PRO A 1 85 ? -22.917 0.574 -2.136 1.00 77.12 85 PRO A C 1
ATOM 705 O O . PRO A 1 85 ? -24.099 0.710 -2.473 1.00 77.12 85 PRO A O 1
ATOM 708 N N . VAL A 1 86 ? -22.513 -0.345 -1.262 1.00 84.75 86 VAL A N 1
ATOM 709 C CA . VAL A 1 86 ? -23.445 -1.204 -0.529 1.00 84.75 86 VAL A CA 1
ATOM 710 C C . VAL A 1 86 ? -24.115 -0.346 0.538 1.00 84.75 86 VAL A C 1
ATOM 712 O O . VAL A 1 86 ? -23.432 0.216 1.386 1.00 84.75 86 VAL A O 1
ATOM 715 N N . LYS A 1 87 ? -25.444 -0.202 0.471 1.00 87.38 87 LYS A N 1
ATOM 716 C CA . LYS A 1 87 ? -26.212 0.625 1.421 1.00 87.38 87 LYS A CA 1
ATOM 717 C C . LYS A 1 87 ? -26.499 -0.084 2.740 1.00 87.38 87 LYS A C 1
ATOM 719 O O . LYS A 1 87 ? -26.725 0.583 3.745 1.00 87.38 87 LYS A O 1
ATOM 724 N N . GLU A 1 88 ? -26.529 -1.411 2.723 1.00 93.31 88 GLU A N 1
ATOM 725 C CA . GLU A 1 88 ? -26.787 -2.204 3.919 1.00 93.31 88 GLU A CA 1
ATOM 726 C C . GLU A 1 88 ? -25.678 -1.969 4.958 1.00 93.31 88 GLU A C 1
ATOM 728 O O . GLU A 1 88 ? -24.501 -2.003 4.589 1.00 93.31 88 GLU A O 1
ATOM 733 N N . PRO A 1 89 ? -26.025 -1.677 6.222 1.00 94.94 89 PRO A N 1
ATOM 734 C CA . PRO A 1 89 ? -25.061 -1.531 7.307 1.00 94.94 89 PRO A CA 1
ATOM 735 C C . PRO A 1 89 ? -24.207 -2.784 7.515 1.00 94.94 89 PRO A C 1
ATOM 737 O O . PRO A 1 89 ? -24.731 -3.890 7.604 1.00 94.94 89 PRO A O 1
ATOM 740 N N . HIS A 1 90 ? -22.893 -2.607 7.642 1.00 94.38 90 HIS A N 1
ATOM 741 C CA . HIS A 1 90 ? -21.945 -3.669 7.979 1.00 94.38 90 HIS A CA 1
ATOM 742 C C . HIS A 1 90 ? -21.162 -3.317 9.247 1.00 94.38 90 HIS A C 1
ATOM 744 O O . HIS A 1 90 ? -20.855 -2.150 9.511 1.00 94.38 90 HIS A O 1
ATOM 750 N N . LEU A 1 91 ? -20.796 -4.349 10.009 1.00 96.50 91 LEU A N 1
ATOM 751 C CA . LEU A 1 91 ? -19.814 -4.257 11.085 1.00 96.50 91 LEU A CA 1
ATOM 752 C C . LEU A 1 91 ? -18.416 -4.466 10.494 1.00 96.50 91 LEU A C 1
ATOM 754 O O . LEU A 1 91 ? -18.131 -5.534 9.953 1.00 96.50 91 LEU A O 1
ATOM 758 N N . LEU A 1 92 ? -17.536 -3.472 10.616 1.00 96.56 92 LEU A N 1
ATOM 759 C CA . LEU A 1 92 ? -16.122 -3.653 10.297 1.00 96.56 92 LEU A CA 1
ATOM 760 C C . LEU A 1 92 ? -15.401 -4.213 11.526 1.00 96.56 92 LEU A C 1
ATOM 762 O O . LEU A 1 92 ? -15.348 -3.556 12.563 1.00 96.56 92 LEU A O 1
ATOM 766 N N . VAL A 1 93 ? -14.815 -5.399 11.399 1.00 96.75 93 VAL A N 1
ATOM 767 C CA . VAL A 1 93 ? -13.944 -5.970 12.433 1.00 96.75 93 VAL A CA 1
ATOM 768 C C . VAL A 1 93 ? -12.499 -5.604 12.110 1.00 96.75 93 VAL A C 1
ATOM 770 O O . VAL A 1 93 ? -12.020 -5.870 11.008 1.00 96.75 93 VAL A O 1
ATOM 773 N N . ILE A 1 94 ? -11.822 -4.963 13.059 1.00 95.44 94 ILE A N 1
ATOM 774 C CA . ILE A 1 94 ? -10.407 -4.601 12.976 1.00 95.44 94 ILE A CA 1
ATOM 775 C C . ILE A 1 94 ? -9.695 -5.320 14.117 1.00 95.44 94 ILE A C 1
ATOM 777 O O . ILE A 1 94 ? -9.878 -4.961 15.277 1.00 95.44 94 ILE A O 1
ATOM 781 N N . ASP A 1 95 ? -8.898 -6.322 13.767 1.00 93.31 95 ASP A N 1
ATOM 782 C CA . ASP A 1 95 ? -8.151 -7.165 14.702 1.00 93.31 95 ASP A CA 1
ATOM 783 C C . ASP A 1 95 ? -6.666 -7.179 14.299 1.00 93.31 95 ASP A C 1
ATOM 785 O O . ASP A 1 95 ? -6.235 -8.026 13.510 1.00 93.31 95 ASP A O 1
ATOM 789 N N . PRO A 1 96 ? -5.893 -6.150 14.692 1.00 89.94 96 PRO A N 1
ATOM 790 C CA . PRO A 1 96 ? -4.466 -6.102 14.425 1.00 89.94 96 PRO A CA 1
ATOM 791 C C . PRO A 1 96 ? -3.750 -7.109 15.334 1.00 89.94 96 PRO A C 1
ATOM 793 O O . PRO A 1 96 ? -3.525 -6.846 16.512 1.00 89.94 96 PRO A O 1
ATOM 796 N N . ALA A 1 97 ? -3.388 -8.258 14.771 1.00 84.19 97 ALA A N 1
ATOM 797 C CA . ALA A 1 97 ? -2.620 -9.282 15.470 1.00 84.19 97 ALA A CA 1
ATOM 798 C C . ALA A 1 97 ? -1.167 -8.841 15.729 1.00 84.19 97 ALA A C 1
ATOM 800 O O . ALA A 1 97 ? -0.590 -8.093 14.935 1.00 84.19 97 ALA A O 1
ATOM 801 N N . ASP A 1 98 ? -0.575 -9.345 16.818 1.00 83.31 98 ASP A N 1
ATOM 802 C CA . ASP A 1 98 ? 0.867 -9.301 17.103 1.00 83.31 98 ASP A CA 1
ATOM 803 C C . ASP A 1 98 ? 1.509 -7.900 17.035 1.00 83.31 98 ASP A C 1
ATOM 805 O O . ASP A 1 98 ? 2.648 -7.741 16.586 1.00 83.31 98 ASP A O 1
ATOM 809 N N . ILE A 1 99 ? 0.791 -6.867 17.494 1.00 86.12 99 ILE A N 1
ATOM 810 C CA . ILE A 1 99 ? 1.250 -5.465 17.479 1.00 86.12 99 ILE A CA 1
ATOM 811 C C . ILE A 1 99 ? 2.590 -5.308 18.205 1.00 86.12 99 ILE A C 1
ATOM 813 O O . ILE A 1 99 ? 3.453 -4.577 17.725 1.00 86.12 99 ILE A O 1
ATOM 817 N N . HIS A 1 100 ? 2.748 -5.983 19.350 1.00 85.88 100 HIS A N 1
ATOM 818 C CA . HIS A 1 100 ? 3.969 -6.001 20.156 1.00 85.88 100 HIS A CA 1
ATOM 819 C C . HIS A 1 100 ? 4.564 -4.605 20.439 1.00 85.88 100 HIS A C 1
ATOM 821 O O . HIS A 1 100 ? 5.768 -4.402 20.272 1.00 85.88 100 HIS A O 1
ATOM 827 N N . ILE A 1 101 ? 3.750 -3.644 20.907 1.00 85.31 101 ILE A N 1
ATOM 828 C CA . ILE A 1 101 ? 4.185 -2.242 21.110 1.00 85.31 101 ILE A CA 1
ATOM 829 C C . ILE A 1 101 ? 5.423 -2.141 22.015 1.00 85.31 101 ILE A C 1
ATOM 831 O O . ILE A 1 101 ? 6.269 -1.278 21.805 1.00 85.31 101 ILE A O 1
ATOM 835 N N . GLY A 1 102 ? 5.554 -3.016 23.013 1.00 83.88 102 GLY A N 1
ATOM 836 C CA . GLY A 1 102 ? 6.656 -2.991 23.980 1.00 83.88 102 GLY A CA 1
ATOM 837 C C . GLY A 1 102 ? 7.965 -3.649 23.528 1.00 83.88 102 GLY A C 1
ATOM 838 O O . GLY A 1 102 ? 8.918 -3.665 24.307 1.00 83.88 102 GLY A O 1
ATOM 839 N N . LYS A 1 103 ? 8.040 -4.230 22.323 1.00 87.62 103 LYS A N 1
ATOM 840 C CA . LYS A 1 103 ? 9.270 -4.890 21.860 1.00 87.62 103 LYS A CA 1
ATOM 841 C C . LYS A 1 103 ? 10.254 -3.884 21.271 1.00 87.62 103 LYS A C 1
ATOM 843 O O . LYS A 1 103 ? 9.874 -2.956 20.564 1.00 87.62 103 LYS A O 1
ATOM 848 N N . LEU A 1 104 ? 11.530 -4.121 21.558 1.00 89.06 104 LEU A N 1
ATOM 849 C CA . LEU A 1 104 ? 12.657 -3.379 21.012 1.00 89.06 104 LEU A CA 1
ATOM 850 C C . LEU A 1 104 ? 13.481 -4.325 20.135 1.00 89.06 104 LEU A C 1
ATOM 852 O O . LEU A 1 104 ? 13.797 -5.435 20.563 1.00 89.06 104 LEU A O 1
ATOM 856 N N . ALA A 1 105 ? 13.848 -3.876 18.941 1.00 89.56 105 ALA A N 1
ATOM 857 C CA . ALA A 1 105 ? 14.898 -4.484 18.135 1.00 89.56 105 ALA A CA 1
ATOM 858 C C . ALA A 1 105 ? 15.869 -3.392 17.693 1.00 89.56 105 ALA A C 1
ATOM 860 O O . ALA A 1 105 ? 15.457 -2.279 17.364 1.00 89.56 105 ALA A O 1
ATOM 861 N N . SER A 1 106 ? 17.160 -3.713 17.705 1.00 90.00 106 SER A N 1
ATOM 862 C CA . SER A 1 106 ? 18.197 -2.817 17.209 1.00 90.00 106 SER A CA 1
ATOM 863 C C . SER A 1 106 ? 18.639 -3.242 15.815 1.00 90.00 106 SER A C 1
ATOM 865 O O . SER A 1 106 ? 18.842 -4.434 15.549 1.00 90.00 106 SER A O 1
ATOM 867 N N . SER A 1 107 ? 18.889 -2.253 14.961 1.00 92.06 107 SER A N 1
ATOM 868 C CA . SER A 1 107 ? 19.513 -2.444 13.654 1.00 92.06 107 SER A CA 1
ATOM 869 C C . SER A 1 107 ? 20.875 -3.133 13.727 1.00 92.06 107 SER A C 1
ATOM 871 O O . SER A 1 107 ? 21.242 -3.837 12.790 1.00 92.06 107 SER A O 1
ATOM 873 N N . PHE A 1 108 ? 21.598 -3.017 14.845 1.00 92.31 108 PHE A N 1
ATOM 874 C CA . PHE A 1 108 ? 22.866 -3.721 15.038 1.00 92.31 108 PHE A CA 1
ATOM 875 C C . PHE A 1 108 ? 22.702 -5.248 15.056 1.00 92.31 108 PHE A C 1
ATOM 877 O O . PHE A 1 108 ? 23.526 -5.965 14.496 1.00 92.31 108 PHE A O 1
ATOM 884 N N . GLU A 1 109 ? 21.639 -5.750 15.687 1.00 88.75 109 GLU A N 1
ATOM 885 C CA . GLU A 1 109 ? 21.404 -7.190 15.848 1.00 88.75 109 GLU A CA 1
ATOM 886 C C . GLU A 1 109 ? 20.564 -7.776 14.710 1.00 88.75 109 GLU A C 1
ATOM 888 O O . GLU A 1 109 ? 20.777 -8.917 14.304 1.00 88.75 109 GLU A O 1
ATOM 893 N N . THR A 1 110 ? 19.597 -7.007 14.203 1.00 89.38 110 THR A N 1
ATOM 894 C CA . THR A 1 110 ? 18.552 -7.516 13.297 1.00 89.38 110 THR A CA 1
ATOM 895 C C . THR A 1 110 ? 18.545 -6.858 11.918 1.00 89.38 110 THR A C 1
ATOM 897 O O . THR A 1 110 ? 17.809 -7.295 11.037 1.00 89.38 110 THR A O 1
ATOM 900 N N . GLY A 1 111 ? 19.361 -5.822 11.709 1.00 91.56 111 GLY A N 1
ATOM 901 C CA . GLY A 1 111 ? 19.378 -5.028 10.479 1.00 91.56 111 GLY A CA 1
ATOM 902 C C . GLY A 1 111 ? 18.280 -3.963 10.391 1.00 91.56 111 GLY A C 1
ATOM 903 O O . GLY A 1 111 ? 18.365 -3.101 9.520 1.00 91.56 111 GLY A O 1
ATOM 904 N N . GLU A 1 112 ? 17.295 -3.960 11.298 1.00 87.69 112 GLU A N 1
ATOM 905 C CA . GLU A 1 112 ? 16.242 -2.942 11.368 1.00 87.69 112 GLU A CA 1
ATOM 906 C C . GLU A 1 112 ? 16.021 -2.441 12.800 1.00 87.69 112 GLU A C 1
ATOM 908 O O . GLU A 1 112 ? 16.102 -3.200 13.764 1.00 87.69 112 GLU A O 1
ATOM 913 N N . ASP A 1 113 ? 15.706 -1.153 12.943 1.00 91.62 113 ASP A N 1
ATOM 914 C CA . ASP A 1 113 ? 15.243 -0.615 14.218 1.00 91.62 113 ASP A CA 1
ATOM 915 C C . ASP A 1 113 ? 13.741 -0.867 14.378 1.00 91.62 113 ASP A C 1
ATOM 917 O O . ASP A 1 113 ? 12.935 -0.641 13.466 1.00 91.62 113 ASP A O 1
ATOM 921 N N . TYR A 1 114 ? 13.359 -1.309 15.570 1.00 90.50 114 TYR A N 1
ATOM 922 C CA . TYR A 1 114 ? 11.969 -1.472 15.959 1.00 90.50 114 TYR A CA 1
ATOM 923 C C . TYR A 1 114 ? 11.783 -0.984 17.389 1.00 90.50 114 TYR A C 1
ATOM 925 O O . TYR A 1 114 ? 12.441 -1.472 18.304 1.00 90.50 114 TYR A O 1
ATOM 933 N N . ASP A 1 115 ? 10.871 -0.038 17.578 1.00 91.19 115 ASP A N 1
ATOM 934 C CA . ASP A 1 115 ? 10.485 0.493 18.879 1.00 91.19 115 ASP A CA 1
ATOM 935 C C . ASP A 1 115 ? 8.963 0.692 18.954 1.00 91.19 115 ASP A C 1
ATOM 937 O O . ASP A 1 115 ? 8.221 0.476 17.986 1.00 91.19 115 ASP A O 1
ATOM 941 N N . SER A 1 116 ? 8.489 1.148 20.111 1.00 91.00 116 SER A N 1
ATOM 942 C CA . SER A 1 116 ? 7.066 1.374 20.362 1.00 91.00 116 SER A CA 1
ATOM 943 C C . SER A 1 116 ? 6.435 2.426 19.449 1.00 91.00 116 SER A C 1
ATOM 945 O O . SER A 1 116 ? 5.262 2.307 19.087 1.00 91.00 116 SER A O 1
ATOM 947 N N . GLN A 1 117 ? 7.187 3.441 19.019 1.00 91.44 117 GLN A N 1
ATOM 948 C CA . GLN A 1 117 ? 6.677 4.461 18.106 1.00 91.44 117 GLN A CA 1
ATOM 949 C C . GLN A 1 117 ? 6.515 3.896 16.695 1.00 91.44 117 GLN A C 1
ATOM 951 O O . GLN A 1 117 ? 5.500 4.153 16.039 1.00 91.44 117 GLN A O 1
ATOM 956 N N . ILE A 1 118 ? 7.478 3.088 16.247 1.00 92.25 118 ILE A N 1
ATOM 957 C CA . ILE A 1 118 ? 7.430 2.378 14.968 1.00 92.25 118 ILE A CA 1
ATOM 958 C C . ILE A 1 118 ? 6.254 1.398 14.960 1.00 92.25 118 ILE A C 1
ATOM 960 O O . ILE A 1 118 ? 5.485 1.390 13.994 1.00 92.25 118 ILE A O 1
ATOM 964 N N . ALA A 1 119 ? 6.053 0.636 16.038 1.00 91.06 119 ALA A N 1
ATOM 965 C CA . ALA A 1 119 ? 4.916 -0.270 16.189 1.00 91.06 119 ALA A CA 1
ATOM 966 C C . ALA A 1 119 ? 3.577 0.475 16.037 1.00 91.06 119 ALA A C 1
ATOM 968 O O . ALA A 1 119 ? 2.756 0.138 15.178 1.00 91.06 119 ALA A O 1
ATOM 969 N N . VAL A 1 120 ? 3.386 1.561 16.796 1.00 92.06 120 VAL A N 1
ATOM 970 C CA . VAL A 1 120 ? 2.169 2.389 16.742 1.00 92.06 120 VAL A CA 1
ATOM 971 C C . VAL A 1 120 ? 1.945 2.972 15.348 1.00 92.06 120 VAL A C 1
ATOM 973 O O . VAL A 1 120 ? 0.813 2.984 14.854 1.00 92.06 120 VAL A O 1
ATOM 976 N N . LYS A 1 121 ? 3.007 3.458 14.697 1.00 94.00 121 LYS A N 1
ATOM 977 C CA . LYS A 1 121 ? 2.926 4.009 13.342 1.00 94.00 121 LYS A CA 1
ATOM 978 C C . LYS A 1 121 ? 2.466 2.946 12.342 1.00 94.00 121 LYS A C 1
ATOM 980 O O . LYS A 1 121 ? 1.491 3.187 11.631 1.00 94.00 121 LYS A O 1
ATOM 985 N N . ARG A 1 122 ? 3.100 1.767 12.340 1.00 92.31 122 ARG A N 1
ATOM 986 C CA . ARG A 1 122 ? 2.757 0.650 11.439 1.00 92.31 122 ARG A CA 1
ATOM 987 C C . ARG A 1 122 ? 1.294 0.231 11.593 1.00 92.31 122 ARG A C 1
ATOM 989 O O . ARG A 1 122 ? 0.600 0.034 10.598 1.00 92.31 122 ARG A O 1
ATOM 996 N N . VAL A 1 123 ? 0.789 0.165 12.825 1.00 92.62 123 VAL A N 1
ATOM 997 C CA . VAL A 1 123 ? -0.612 -0.204 13.085 1.00 92.62 123 VAL A CA 1
ATOM 998 C C . VAL A 1 123 ? -1.588 0.859 12.607 1.00 92.62 123 VAL A C 1
ATOM 1000 O O . VAL A 1 123 ? -2.573 0.526 11.948 1.00 92.62 123 VAL A O 1
ATOM 1003 N N . LYS A 1 124 ? -1.309 2.143 12.854 1.00 93.94 124 LYS A N 1
ATOM 1004 C CA . LYS A 1 124 ? -2.142 3.238 12.333 1.00 93.94 124 LYS A CA 1
ATOM 1005 C C . LYS A 1 124 ? -2.200 3.229 10.807 1.00 93.94 124 LYS A C 1
ATOM 1007 O O . LYS A 1 124 ? -3.283 3.363 10.241 1.00 93.94 124 LYS A O 1
ATOM 1012 N N . GLU A 1 125 ? -1.061 3.035 10.147 1.00 96.12 125 GLU A N 1
ATOM 1013 C CA . GLU A 1 125 ? -0.979 2.942 8.686 1.00 96.12 125 GLU A CA 1
ATOM 1014 C C . GLU A 1 125 ? -1.758 1.731 8.151 1.00 96.12 125 GLU A C 1
ATOM 1016 O O . GLU A 1 125 ? -2.547 1.867 7.211 1.00 96.12 125 GLU A O 1
ATOM 1021 N N . GLY A 1 126 ? -1.620 0.567 8.795 1.00 94.50 126 GLY A N 1
ATOM 1022 C CA . GLY A 1 126 ? -2.364 -0.645 8.453 1.00 94.50 126 GLY A CA 1
ATOM 1023 C C . GLY A 1 126 ? -3.879 -0.467 8.584 1.00 94.50 126 GLY A C 1
ATOM 1024 O O . GLY A 1 126 ? -4.623 -0.727 7.633 1.00 94.50 126 GLY A O 1
ATOM 1025 N N . ILE A 1 127 ? -4.341 0.057 9.724 1.00 94.94 127 ILE A N 1
ATOM 1026 C CA . ILE A 1 127 ? -5.760 0.344 9.983 1.00 94.94 127 ILE A CA 1
ATOM 1027 C C . ILE A 1 127 ? -6.302 1.348 8.961 1.00 94.94 127 ILE A C 1
ATOM 1029 O O . ILE A 1 127 ? -7.372 1.135 8.388 1.00 94.94 127 ILE A O 1
ATOM 1033 N N . GLN A 1 128 ? -5.555 2.414 8.665 1.00 96.38 128 GLN A N 1
ATOM 1034 C CA . GLN A 1 128 ? -5.958 3.406 7.669 1.00 96.38 128 GLN A CA 1
ATOM 1035 C C . GLN A 1 128 ? -6.093 2.790 6.267 1.00 96.38 128 GLN A C 1
ATOM 1037 O O . GLN A 1 128 ? -7.017 3.134 5.520 1.00 96.38 128 GLN A O 1
ATOM 1042 N N . GLY A 1 129 ? -5.206 1.856 5.913 1.00 95.94 129 GLY A N 1
ATOM 1043 C CA . GLY A 1 129 ? -5.284 1.075 4.682 1.00 95.94 129 GLY A CA 1
ATOM 1044 C C . GLY A 1 129 ? -6.548 0.215 4.604 1.00 95.94 129 GLY A C 1
ATOM 1045 O O . GLY A 1 129 ? -7.217 0.212 3.568 1.00 95.94 129 GLY A O 1
ATOM 1046 N N . ILE A 1 130 ? -6.913 -0.462 5.697 1.00 95.50 130 ILE A N 1
ATOM 1047 C CA . ILE A 1 130 ? -8.152 -1.250 5.792 1.00 95.50 130 ILE A CA 1
ATOM 1048 C C . ILE A 1 130 ? -9.370 -0.340 5.615 1.00 95.50 130 ILE A C 1
ATOM 1050 O O . ILE A 1 130 ? -10.200 -0.605 4.750 1.00 95.50 130 ILE A O 1
ATOM 1054 N N . LEU A 1 131 ? -9.439 0.780 6.342 1.00 93.94 131 LEU A N 1
ATOM 1055 C CA . LEU A 1 131 ? -10.536 1.747 6.219 1.00 93.94 131 LEU A CA 1
ATOM 1056 C C . LEU A 1 131 ? -10.707 2.239 4.778 1.00 93.94 131 LEU A C 1
ATOM 1058 O O . LEU A 1 131 ? -11.825 2.301 4.272 1.00 93.94 131 LEU A O 1
ATOM 1062 N N . ASN A 1 132 ? -9.604 2.541 4.088 1.00 94.31 132 ASN A N 1
ATOM 1063 C CA . ASN A 1 132 ? -9.634 2.976 2.693 1.00 94.31 132 ASN A CA 1
ATOM 1064 C C . ASN A 1 132 ? -10.189 1.902 1.749 1.00 94.31 132 ASN A C 1
ATOM 1066 O O . ASN A 1 132 ? -10.983 2.227 0.866 1.00 94.31 132 ASN A O 1
ATOM 1070 N N . LYS A 1 133 ? -9.803 0.636 1.941 1.00 91.50 133 LYS A N 1
ATOM 1071 C CA . LYS A 1 133 ? -10.303 -0.495 1.143 1.00 91.50 133 LYS A CA 1
ATOM 1072 C C . LYS A 1 133 ? -11.774 -0.801 1.441 1.00 91.50 133 LYS A C 1
ATOM 1074 O O . LYS A 1 133 ? -12.509 -1.188 0.534 1.00 91.50 133 LYS A O 1
ATOM 1079 N N . SER A 1 134 ? -12.216 -0.556 2.672 1.00 92.25 134 SER A N 1
ATOM 1080 C CA . SER A 1 134 ? -13.591 -0.792 3.118 1.00 92.25 134 SER A CA 1
ATOM 1081 C C . SER A 1 134 ? -14.579 0.321 2.739 1.00 92.25 134 SER A C 1
ATOM 1083 O O . SER A 1 134 ? -15.776 0.138 2.928 1.00 92.25 134 SER A O 1
ATOM 1085 N N . LYS A 1 135 ? -14.136 1.435 2.126 1.00 87.50 135 LYS A N 1
ATOM 1086 C CA . LYS A 1 135 ? -15.001 2.561 1.688 1.00 87.50 135 LYS A CA 1
ATOM 1087 C C . LYS A 1 135 ? -16.150 2.175 0.745 1.00 87.50 135 LYS A C 1
ATOM 1089 O O . LYS A 1 135 ? -17.079 2.955 0.571 1.00 87.50 135 LYS A O 1
ATOM 1094 N N . GLY A 1 136 ? -16.082 1.007 0.104 1.00 88.62 136 GLY A N 1
ATOM 1095 C CA . GLY A 1 136 ? -17.169 0.485 -0.733 1.00 88.62 136 GLY A CA 1
ATOM 1096 C C . GLY A 1 136 ? -18.389 -0.025 0.050 1.00 88.62 136 GLY A C 1
ATOM 1097 O O . GLY A 1 136 ? -19.436 -0.260 -0.557 1.00 88.62 136 GLY A O 1
ATOM 1098 N N . PHE A 1 137 ? -18.260 -0.189 1.368 1.00 91.12 137 PHE A N 1
ATOM 1099 C CA . PHE A 1 137 ? -19.303 -0.677 2.265 1.00 91.12 137 PHE A CA 1
ATOM 1100 C C . PHE A 1 137 ? -19.833 0.455 3.152 1.00 91.12 137 PHE A C 1
ATOM 1102 O O . PHE A 1 137 ? -19.079 1.338 3.559 1.00 91.12 137 PHE A O 1
ATOM 1109 N N . ASN A 1 138 ? -21.126 0.415 3.484 1.00 93.62 138 ASN A N 1
ATOM 1110 C CA . ASN A 1 138 ? -21.702 1.268 4.519 1.00 93.62 138 ASN A CA 1
ATOM 1111 C C . ASN A 1 138 ? -21.350 0.704 5.904 1.00 93.62 138 ASN A C 1
ATOM 1113 O O . ASN A 1 138 ? -21.972 -0.250 6.369 1.00 93.62 138 ASN A O 1
ATOM 1117 N N . ILE A 1 139 ? -20.321 1.262 6.535 1.00 94.06 139 ILE A N 1
ATOM 1118 C CA . ILE A 1 139 ? -19.840 0.825 7.849 1.00 94.06 139 ILE A CA 1
ATOM 1119 C C . ILE A 1 139 ? -20.619 1.570 8.932 1.00 94.06 139 ILE A C 1
ATOM 1121 O O . ILE A 1 139 ? -20.476 2.782 9.062 1.00 94.06 139 ILE A O 1
ATOM 1125 N N . ASP A 1 140 ? -21.413 0.844 9.716 1.00 95.31 140 ASP A N 1
ATOM 1126 C CA . ASP A 1 140 ? -22.204 1.419 10.816 1.00 95.31 140 ASP A CA 1
ATOM 1127 C C . ASP A 1 140 ? -21.427 1.407 12.135 1.00 95.31 140 ASP A C 1
ATOM 1129 O O . ASP A 1 140 ? -21.426 2.374 12.896 1.00 95.31 140 ASP A O 1
ATOM 1133 N N . LYS A 1 141 ? -20.698 0.317 12.391 1.00 96.00 141 LYS A N 1
ATOM 1134 C CA . LYS A 1 141 ? -19.880 0.159 13.594 1.00 96.00 141 LYS A CA 1
ATOM 1135 C C . LYS A 1 141 ? -18.536 -0.459 13.267 1.00 96.00 141 LYS A C 1
ATOM 1137 O O . LYS A 1 141 ? -18.384 -1.193 12.289 1.00 96.00 141 LYS A O 1
ATOM 1142 N N . ILE A 1 142 ? -17.575 -0.179 14.139 1.00 96.50 142 ILE A N 1
ATOM 1143 C CA . ILE A 1 142 ? -16.256 -0.799 14.124 1.00 96.50 142 ILE A CA 1
ATOM 1144 C C . ILE A 1 142 ? -16.101 -1.597 15.415 1.00 96.50 142 ILE A C 1
ATOM 1146 O O . ILE A 1 142 ? -16.198 -1.034 16.505 1.00 96.50 142 ILE A O 1
ATOM 1150 N N . LEU A 1 143 ? -15.858 -2.899 15.287 1.00 96.38 143 LEU A N 1
ATOM 1151 C CA . LEU A 1 143 ? -15.380 -3.734 16.381 1.00 96.38 143 LEU A CA 1
ATOM 1152 C C . LEU A 1 143 ? -13.856 -3.739 16.324 1.00 96.38 143 LEU A C 1
ATOM 1154 O O . LEU A 1 143 ? -13.271 -4.355 15.436 1.00 96.38 143 LEU A O 1
ATOM 1158 N N . PHE A 1 144 ? -13.231 -3.029 17.256 1.00 93.44 144 PHE A N 1
ATOM 1159 C CA . PHE A 1 144 ? -11.785 -3.047 17.419 1.00 93.44 144 PHE A CA 1
ATOM 1160 C C . PHE A 1 144 ? -11.406 -4.103 18.455 1.00 93.44 144 PHE A C 1
ATOM 1162 O O . PHE A 1 144 ? -11.760 -3.974 19.628 1.00 93.44 144 PHE A O 1
ATOM 1169 N N . VAL A 1 145 ? -10.721 -5.153 18.013 1.00 91.56 145 VAL A N 1
ATOM 1170 C CA . VAL A 1 145 ? -10.217 -6.215 18.882 1.00 91.56 145 VAL A CA 1
ATOM 1171 C C . VAL A 1 145 ? -8.821 -5.805 19.337 1.00 91.56 145 VAL A C 1
ATOM 1173 O O . VAL A 1 145 ? -7.898 -5.707 18.537 1.00 91.56 145 VAL A O 1
ATOM 1176 N N . ALA A 1 146 ? -8.686 -5.498 20.624 1.00 86.44 146 ALA A N 1
ATOM 1177 C CA . ALA A 1 146 ? -7.410 -5.161 21.238 1.00 86.44 146 ALA A CA 1
ATOM 1178 C C . ALA A 1 146 ? -6.974 -6.314 22.144 1.00 86.44 146 ALA A C 1
ATOM 1180 O O . ALA A 1 146 ? -7.630 -6.599 23.148 1.00 86.44 146 ALA A O 1
ATOM 1181 N N . GLY A 1 147 ? -5.886 -6.986 21.768 1.00 83.00 147 GLY A N 1
ATOM 1182 C CA . GLY A 1 147 ? -5.238 -7.999 22.598 1.00 83.00 147 GLY A CA 1
ATOM 1183 C C . GLY A 1 147 ? -4.350 -7.390 23.687 1.00 83.00 147 GLY A C 1
ATOM 1184 O O . GLY A 1 147 ? -4.163 -6.175 23.760 1.00 83.00 147 GLY A O 1
ATOM 1185 N N . ASN A 1 148 ? -3.753 -8.254 24.512 1.00 80.19 148 ASN A N 1
ATOM 1186 C CA . ASN A 1 148 ? -2.813 -7.840 25.559 1.00 80.19 148 ASN A CA 1
ATOM 1187 C C . ASN A 1 148 ? -1.548 -7.160 24.999 1.00 80.19 148 ASN A C 1
ATOM 1189 O O . ASN A 1 148 ? -0.947 -6.360 25.697 1.00 80.19 148 ASN A O 1
ATOM 1193 N N . ASP A 1 149 ? -1.177 -7.415 23.740 1.00 73.56 149 ASP A N 1
ATOM 1194 C CA . ASP A 1 149 ? 0.022 -6.844 23.095 1.00 73.56 149 ASP A CA 1
ATOM 1195 C C . ASP A 1 149 ? -0.046 -5.324 22.840 1.00 73.56 149 ASP A C 1
ATOM 1197 O O . ASP A 1 149 ? 0.907 -4.729 22.325 1.00 73.56 149 ASP A O 1
ATOM 1201 N N . VAL A 1 150 ? -1.194 -4.708 23.146 1.00 75.06 150 VAL A N 1
ATOM 1202 C CA . VAL A 1 150 ? -1.422 -3.256 23.105 1.00 75.06 150 VAL A CA 1
ATOM 1203 C C . VAL A 1 150 ? -1.017 -2.573 24.424 1.00 75.06 150 VAL A C 1
ATOM 1205 O O . VAL A 1 150 ? -0.803 -1.360 24.422 1.00 75.06 150 VAL A O 1
ATOM 1208 N N . LEU A 1 151 ? -0.927 -3.330 25.527 1.00 62.22 151 LEU A N 1
ATOM 1209 C CA . LEU A 1 151 ? -0.464 -2.874 26.848 1.00 62.22 151 LEU A CA 1
ATOM 1210 C C . LEU A 1 151 ? 1.064 -2.953 26.956 1.00 62.22 151 LEU A C 1
ATOM 1212 O O . LEU A 1 151 ? 1.622 -2.062 27.634 1.00 62.22 151 LEU A O 1
#

Sequence (151 aa):
AYTTTRQLLTTYKKELERAKEHSALNEYCKDNGIPVESVGNYWHKGKHFSVHVKQNENDIEELARSVIAELDEYVVQYPHIRRKPVKEPHLLVIDPADIHIGKLASSFETGEDYDSQIAVKRVKEGIQGILNKSKGFNIDKILFVAGNDVL